Protein AF-A0A3D4V109-F1 (afdb_monomer)

Foldseek 3Di:
DEEEDQDCPCVPVVVVVCVVVVHDYWYWHWFFEAQADLQFDTAIKIKTFQDPLSVVLVNVQQVCQCVDPNSHGHNPPQDQPSCVRIEIERELPRGQLNCCVPVVNRGDDDCPSGRYEYEQEPPVDPCSVVSVVSCVVVVTHYDYDDDDDDDDPVCVVVVVVVVVD

Radius of gyration: 16.38 Å; Cα contacts (8 Å, |Δi|>4): 252; chains: 1; bounding box: 43×30×44 Å

Secondary structure (DSSP, 8-state):
-EEEESSSSSHHHHHHHHHHTT---EEEEEEEEESS-TTSPPEEEEEEESSHHHHHHHHHHHHHHHHSGGG-EEGGGSPTTTTTTEEEEE-SSSSHHHHHHHTTT------TTS-EEEEE-----TTHHHHHHHHHHHT--EEE------SSGGGHHHHHHHHH-

Structure (mmCIF, N/CA/C/O backbone):
data_AF-A0A3D4V109-F1
#
_entry.id   AF-A0A3D4V109-F1
#
loop_
_atom_site.group_PDB
_atom_site.id
_atom_site.type_symbol
_atom_site.label_atom_id
_atom_site.label_alt_id
_atom_site.label_comp_id
_atom_site.label_asym_id
_atom_site.label_entity_id
_atom_site.label_seq_id
_atom_site.pdbx_PDB_ins_code
_atom_site.Cartn_x
_atom_site.Cartn_y
_atom_site.Cartn_z
_atom_site.occupancy
_atom_site.B_iso_or_equiv
_atom_site.auth_seq_id
_atom_site.auth_comp_id
_atom_site.auth_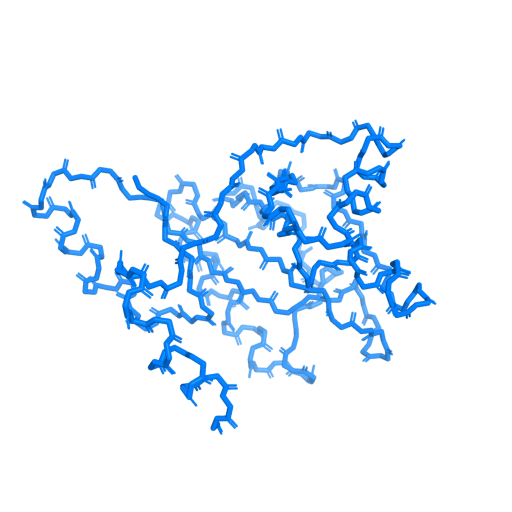asym_id
_atom_site.auth_atom_id
_atom_site.pdbx_PDB_model_num
ATOM 1 N N . MET A 1 1 ? 3.150 -9.818 -12.126 1.00 86.75 1 MET A N 1
ATOM 2 C CA . MET A 1 1 ? 3.990 -8.694 -11.654 1.00 86.75 1 MET A CA 1
ATOM 3 C C . MET A 1 1 ? 3.128 -7.764 -10.815 1.00 86.75 1 MET A C 1
ATOM 5 O O . MET A 1 1 ? 1.971 -7.592 -11.173 1.00 86.75 1 MET A O 1
ATOM 9 N N . ILE A 1 2 ? 3.650 -7.206 -9.718 1.00 92.44 2 ILE A N 1
ATOM 10 C CA . ILE A 1 2 ? 2.925 -6.231 -8.887 1.00 92.44 2 ILE A CA 1
ATOM 11 C C . ILE A 1 2 ? 3.523 -4.851 -9.151 1.00 92.44 2 ILE A C 1
ATOM 13 O O . ILE A 1 2 ? 4.741 -4.698 -9.074 1.00 92.44 2 ILE A O 1
ATOM 17 N N . LEU A 1 3 ? 2.679 -3.875 -9.466 1.00 94.00 3 LEU A N 1
ATOM 18 C CA . LEU A 1 3 ? 3.059 -2.474 -9.579 1.00 94.00 3 LEU A CA 1
ATOM 19 C C . LEU A 1 3 ? 2.244 -1.662 -8.580 1.00 94.00 3 LEU A C 1
ATOM 21 O O . LEU A 1 3 ? 1.025 -1.800 -8.539 1.00 94.00 3 LEU A O 1
ATOM 25 N N . VAL A 1 4 ? 2.914 -0.815 -7.806 1.00 95.19 4 VAL A N 1
ATOM 26 C CA . VAL A 1 4 ? 2.268 0.099 -6.863 1.00 95.19 4 VAL A CA 1
ATOM 27 C C . VAL A 1 4 ? 2.660 1.524 -7.222 1.00 95.19 4 VAL A C 1
ATOM 29 O O . VAL A 1 4 ? 3.849 1.821 -7.316 1.00 95.19 4 VAL A O 1
ATOM 32 N N . GLU A 1 5 ? 1.672 2.392 -7.408 1.00 93.56 5 GLU A N 1
ATOM 33 C CA . GLU A 1 5 ? 1.870 3.820 -7.667 1.00 93.56 5 GLU A CA 1
ATOM 34 C C . GLU A 1 5 ? 1.179 4.668 -6.590 1.00 93.56 5 GLU A C 1
ATOM 36 O O . GLU A 1 5 ? 0.231 4.230 -5.941 1.00 93.56 5 GLU A O 1
ATOM 41 N N . ASP A 1 6 ? 1.639 5.907 -6.40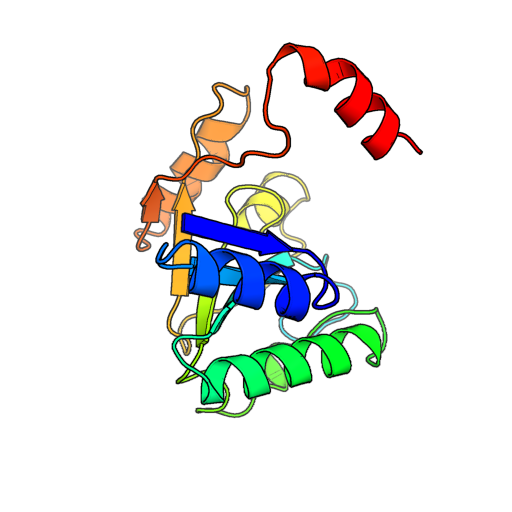9 1.00 91.38 6 ASP A N 1
ATOM 42 C CA . ASP A 1 6 ? 0.978 6.903 -5.546 1.00 91.38 6 ASP A CA 1
ATOM 43 C C . ASP A 1 6 ? -0.176 7.628 -6.260 1.00 91.38 6 ASP A C 1
ATOM 45 O O . ASP A 1 6 ? -0.850 8.478 -5.686 1.00 91.38 6 ASP A O 1
ATOM 49 N N . ASN A 1 7 ? -0.393 7.330 -7.541 1.00 88.56 7 ASN A N 1
ATOM 50 C CA . ASN A 1 7 ? -1.431 7.937 -8.361 1.00 88.56 7 ASN A CA 1
ATOM 51 C C . ASN A 1 7 ? -1.970 6.949 -9.395 1.00 88.56 7 ASN A C 1
ATOM 53 O O . ASN A 1 7 ? -1.407 5.881 -9.592 1.00 88.56 7 ASN A O 1
ATOM 57 N N . PHE A 1 8 ? -3.061 7.328 -10.061 1.00 85.06 8 PHE A N 1
ATOM 58 C CA . PHE A 1 8 ? -3.714 6.517 -11.094 1.00 85.06 8 PHE A CA 1
ATOM 59 C C . PHE A 1 8 ? -3.293 6.850 -12.533 1.00 85.06 8 PHE A C 1
ATOM 61 O O . PHE A 1 8 ? -3.826 6.259 -13.476 1.00 85.06 8 PHE A O 1
ATOM 68 N N . TYR A 1 9 ? -2.392 7.813 -12.746 1.00 86.94 9 TYR A N 1
ATOM 69 C CA . TYR A 1 9 ? -2.127 8.356 -14.083 1.00 86.94 9 TYR A CA 1
ATOM 70 C C . TYR A 1 9 ? -1.455 7.333 -15.007 1.00 86.94 9 TYR A C 1
ATOM 72 O O . TYR A 1 9 ? -1.783 7.265 -16.195 1.00 86.94 9 TYR A O 1
ATOM 80 N N . GLY A 1 10 ? -0.565 6.501 -14.457 1.00 86.88 10 GLY A N 1
ATOM 81 C CA . GLY A 1 10 ? 0.147 5.459 -15.196 1.00 86.88 10 GLY A CA 1
ATOM 82 C C . GLY A 1 10 ? -0.736 4.282 -15.616 1.00 86.88 10 GLY A C 1
ATOM 83 O O . GLY A 1 10 ? -0.454 3.633 -16.628 1.00 86.88 10 GLY A O 1
ATOM 84 N N . PHE A 1 11 ? -1.849 4.044 -14.909 1.00 91.19 11 PHE A N 1
ATOM 85 C CA . PHE A 1 11 ? -2.644 2.820 -15.029 1.00 91.19 11 PHE A CA 1
ATOM 86 C C . PHE A 1 11 ? -2.997 2.455 -16.475 1.00 91.19 11 PHE A C 1
ATOM 88 O O . PHE A 1 11 ? -2.814 1.312 -16.881 1.00 91.19 11 PHE A O 1
ATOM 95 N N . ARG A 1 12 ? -3.474 3.411 -17.286 1.00 90.56 12 ARG A N 1
ATOM 96 C CA . ARG A 1 12 ? -3.939 3.117 -18.654 1.00 90.56 12 ARG A CA 1
ATOM 97 C C . ARG A 1 12 ? -2.816 2.602 -19.555 1.00 90.56 12 ARG A C 1
ATOM 99 O O . ARG A 1 12 ? -3.003 1.603 -20.244 1.00 90.56 12 ARG A O 1
ATOM 106 N N . ILE A 1 13 ? -1.684 3.305 -19.571 1.00 92.94 13 ILE A N 1
ATOM 107 C CA . ILE A 1 13 ? -0.549 2.991 -20.451 1.00 92.94 13 ILE A CA 1
ATOM 108 C C . ILE A 1 13 ? 0.078 1.669 -20.015 1.00 92.94 13 ILE A C 1
ATOM 110 O O . ILE A 1 13 ? 0.352 0.801 -20.841 1.00 92.94 13 ILE A O 1
ATOM 114 N N . ILE A 1 14 ? 0.243 1.496 -18.706 1.00 92.00 14 ILE A N 1
ATOM 115 C CA . ILE A 1 14 ? 0.847 0.301 -18.131 1.00 92.00 14 ILE A CA 1
ATOM 116 C C . ILE A 1 14 ? -0.060 -0.905 -18.371 1.00 92.00 14 ILE A C 1
ATOM 118 O O . ILE A 1 14 ? 0.401 -1.916 -18.888 1.00 92.00 14 ILE A O 1
ATOM 122 N N . ASN A 1 15 ? -1.362 -0.793 -18.103 1.00 91.44 15 ASN A N 1
ATOM 123 C CA . ASN A 1 15 ? -2.300 -1.883 -18.348 1.00 91.44 15 ASN A CA 1
ATOM 124 C C . ASN A 1 15 ? -2.282 -2.334 -19.819 1.00 91.44 15 ASN A C 1
ATOM 126 O O . ASN A 1 15 ? -2.238 -3.528 -20.089 1.00 91.44 15 ASN A O 1
ATOM 130 N N . GLN A 1 16 ? -2.239 -1.399 -20.776 1.00 93.19 16 GLN A N 1
ATOM 131 C CA . GLN A 1 16 ? -2.102 -1.739 -22.198 1.00 93.19 16 GLN A CA 1
ATOM 132 C C . GLN A 1 16 ? -0.786 -2.464 -22.504 1.00 93.19 16 GLN A C 1
ATOM 134 O O . GLN A 1 16 ? -0.797 -3.476 -23.201 1.00 93.19 16 GLN A O 1
ATOM 139 N N . ALA A 1 17 ? 0.336 -1.989 -21.959 1.00 94.25 17 ALA A N 1
ATOM 140 C CA . ALA A 1 17 ? 1.638 -2.620 -22.158 1.00 94.25 17 ALA A CA 1
ATOM 141 C C . ALA A 1 17 ? 1.682 -4.056 -21.604 1.00 94.25 17 ALA A C 1
ATOM 143 O O . ALA A 1 17 ? 2.189 -4.953 -22.273 1.00 94.25 17 ALA A O 1
ATOM 144 N N . PHE A 1 18 ? 1.114 -4.289 -20.417 1.00 93.25 18 PHE A N 1
ATOM 145 C CA . PHE A 1 18 ? 1.064 -5.616 -19.795 1.00 93.25 18 PHE A CA 1
ATOM 146 C C . PHE A 1 18 ? 0.129 -6.577 -20.526 1.00 93.25 18 PHE A C 1
ATOM 148 O O . PHE A 1 18 ? 0.477 -7.745 -20.691 1.00 93.25 18 PHE A O 1
ATOM 155 N N . LEU A 1 19 ? -1.008 -6.082 -21.026 1.00 92.69 19 LEU A N 1
ATOM 156 C CA . LEU A 1 19 ? -1.907 -6.862 -21.877 1.00 92.69 19 LEU A CA 1
ATOM 157 C C . LEU A 1 19 ? -1.226 -7.269 -23.189 1.00 92.69 19 LEU A C 1
ATOM 159 O O . LEU A 1 19 ? -1.296 -8.434 -23.562 1.00 92.69 19 LEU A O 1
ATOM 163 N N . HIS A 1 20 ? -0.531 -6.345 -23.862 1.00 95.62 20 HIS A N 1
ATOM 164 C CA . HIS A 1 20 ? 0.206 -6.649 -25.095 1.00 95.62 20 HIS A CA 1
ATOM 165 C C . HIS A 1 20 ? 1.377 -7.611 -24.872 1.00 95.62 20 HIS A C 1
ATOM 167 O O . HIS A 1 20 ? 1.698 -8.395 -25.758 1.00 95.62 20 HIS A O 1
ATOM 173 N N . ALA A 1 21 ? 2.026 -7.540 -23.710 1.00 94.69 21 ALA A N 1
ATOM 174 C CA . ALA A 1 21 ? 3.112 -8.441 -23.344 1.00 94.69 21 ALA A CA 1
ATOM 175 C C . ALA A 1 21 ? 2.624 -9.805 -22.822 1.00 94.69 21 ALA A C 1
ATOM 177 O O . ALA A 1 21 ? 3.457 -10.657 -22.530 1.00 94.69 21 ALA A O 1
ATOM 178 N N . GLU A 1 22 ? 1.309 -9.998 -22.662 1.00 94.12 22 GLU A N 1
ATOM 179 C CA . GLU A 1 22 ? 0.696 -11.194 -22.066 1.00 94.12 22 GLU A CA 1
ATOM 180 C C . GLU A 1 22 ? 1.230 -11.511 -20.654 1.00 94.12 22 GLU A C 1
ATOM 182 O O . GLU A 1 22 ? 1.283 -12.662 -20.216 1.00 94.12 22 GLU A O 1
ATOM 187 N N . ILE A 1 23 ? 1.618 -10.474 -19.902 1.00 92.88 23 ILE A N 1
ATOM 188 C CA . ILE A 1 23 ? 2.125 -10.608 -18.534 1.00 92.88 23 ILE A CA 1
ATOM 189 C C . ILE A 1 23 ? 1.007 -10.234 -17.554 1.00 92.88 23 ILE A C 1
ATOM 191 O O . ILE A 1 23 ? 0.503 -9.109 -17.602 1.00 92.88 23 ILE A O 1
ATOM 195 N N . PRO A 1 24 ? 0.643 -11.108 -16.597 1.00 89.00 24 PRO A N 1
ATOM 196 C CA . PRO A 1 24 ? -0.356 -10.766 -15.594 1.00 89.00 24 PRO A CA 1
ATOM 197 C C . PRO A 1 24 ? 0.151 -9.635 -14.691 1.00 89.00 24 PRO A C 1
ATOM 199 O O . PRO A 1 24 ? 1.235 -9.721 -14.095 1.00 89.00 24 PRO A O 1
ATOM 202 N N . MET A 1 25 ? -0.656 -8.584 -14.561 1.00 90.19 25 MET A N 1
ATOM 203 C CA . MET A 1 25 ? -0.375 -7.410 -13.739 1.00 90.19 25 MET A CA 1
ATOM 204 C C . MET A 1 25 ? -1.361 -7.316 -12.576 1.00 90.19 25 MET A C 1
ATOM 206 O O . MET A 1 25 ? -2.571 -7.359 -12.773 1.00 90.19 25 MET A O 1
ATOM 210 N N . VAL A 1 26 ? -0.830 -7.113 -11.373 1.00 92.75 26 VAL A N 1
ATOM 211 C CA . VAL A 1 26 ? -1.580 -6.630 -10.214 1.00 92.75 26 VAL A CA 1
ATOM 212 C C . VAL A 1 26 ? -1.174 -5.179 -10.003 1.00 92.75 26 VAL A C 1
ATOM 214 O O . VAL A 1 26 ? -0.000 -4.893 -9.774 1.00 92.75 26 VAL A O 1
ATOM 217 N N . TYR A 1 27 ? -2.131 -4.268 -10.120 1.00 94.69 27 TYR A N 1
ATOM 218 C CA . TYR A 1 27 ? -1.912 -2.841 -9.905 1.00 94.69 27 TYR A CA 1
ATOM 219 C C . TYR A 1 27 ? -2.376 -2.460 -8.504 1.00 94.69 27 TYR A C 1
ATOM 221 O O . TYR A 1 27 ? -3.420 -2.928 -8.073 1.00 94.69 27 TYR A O 1
ATOM 229 N N . GLY A 1 28 ? -1.634 -1.629 -7.791 1.00 96.19 28 GLY A N 1
ATOM 230 C CA . GLY A 1 28 ? -2.012 -1.116 -6.482 1.00 96.19 28 GLY A CA 1
ATOM 231 C C . GLY A 1 28 ? -1.849 0.390 -6.438 1.00 96.19 28 GLY A C 1
ATOM 232 O O . GLY A 1 28 ? -0.930 0.933 -7.049 1.00 96.19 28 GLY A O 1
ATOM 233 N N . VAL A 1 29 ? -2.720 1.061 -5.691 1.00 96.69 29 VAL A N 1
ATOM 234 C CA . VAL A 1 29 ? -2.582 2.500 -5.444 1.00 96.69 29 VAL A CA 1
ATOM 235 C C . VAL A 1 29 ? -2.361 2.744 -3.971 1.00 96.69 29 VAL A C 1
ATOM 237 O O . VAL A 1 29 ? -3.136 2.280 -3.135 1.00 96.69 29 VAL A O 1
ATOM 240 N N . ARG A 1 30 ? -1.272 3.440 -3.655 1.00 96.81 30 ARG A N 1
ATOM 241 C CA . ARG A 1 30 ? -0.887 3.777 -2.292 1.00 96.81 30 ARG A CA 1
ATOM 242 C C . ARG A 1 30 ? -1.494 5.121 -1.909 1.00 96.81 30 ARG A C 1
ATOM 244 O O . ARG A 1 30 ? -1.202 6.132 -2.537 1.00 96.81 30 ARG A O 1
ATOM 251 N N . LEU A 1 31 ? -2.312 5.134 -0.860 1.00 96.56 31 LEU A N 1
ATOM 252 C CA . LEU A 1 31 ? -2.996 6.331 -0.368 1.00 96.56 31 LEU A CA 1
ATOM 253 C C . LEU A 1 31 ? -2.652 6.585 1.109 1.00 96.56 31 LEU A C 1
ATOM 255 O O . LEU A 1 31 ? -2.414 5.629 1.854 1.00 96.56 31 LEU A O 1
ATOM 259 N N . PRO A 1 32 ? -2.597 7.854 1.551 1.00 95.88 32 PRO A N 1
ATOM 260 C CA . PRO A 1 32 ? -2.639 8.202 2.970 1.00 95.88 32 PRO A CA 1
ATOM 261 C C . PRO A 1 32 ? -4.032 7.940 3.561 1.00 95.88 32 PRO A C 1
ATOM 263 O O . PRO A 1 32 ? -5.047 8.294 2.966 1.00 95.88 32 PRO A O 1
ATOM 266 N N . VAL A 1 33 ? -4.072 7.333 4.743 1.00 95.38 33 VAL A N 1
ATOM 267 C CA . VAL A 1 33 ? -5.294 6.891 5.419 1.00 95.38 33 VAL A CA 1
ATOM 268 C C . VAL A 1 33 ? -5.210 7.212 6.907 1.00 95.38 33 VAL A C 1
ATOM 270 O O . VAL A 1 33 ? -4.165 7.015 7.532 1.00 95.38 33 VAL A O 1
ATOM 273 N N . VAL A 1 34 ? -6.322 7.672 7.468 1.00 94.69 34 VAL A N 1
ATOM 274 C CA . VAL A 1 34 ? -6.560 7.815 8.911 1.00 94.69 34 VAL A CA 1
ATOM 275 C C . VAL A 1 34 ? -7.836 7.062 9.279 1.00 94.69 34 VAL A C 1
ATOM 277 O O . VAL A 1 34 ? -8.689 6.834 8.415 1.00 94.69 34 VAL A O 1
ATOM 280 N N . GLN A 1 35 ? -8.003 6.679 10.547 1.00 92.88 35 GLN A N 1
ATOM 281 C CA . GLN A 1 35 ? -9.261 6.064 10.969 1.00 92.88 35 GLN A CA 1
ATOM 282 C C . GLN A 1 35 ? -10.415 7.064 10.872 1.00 92.88 35 GLN A C 1
ATOM 284 O O . GLN A 1 35 ? -11.416 6.773 10.223 1.00 92.88 35 GLN A O 1
ATOM 289 N N . SER A 1 36 ? -10.264 8.236 11.492 1.00 87.94 36 SER A N 1
ATOM 290 C CA . SER A 1 36 ? -11.278 9.303 11.498 1.00 87.94 36 SER A CA 1
ATOM 291 C C . SER A 1 36 ? -10.700 10.688 11.807 1.00 87.94 36 SER A C 1
ATOM 293 O O . SER A 1 36 ? -11.169 11.679 11.252 1.00 87.94 36 SER A O 1
ATOM 295 N N . ASN A 1 37 ? -9.680 10.773 12.665 1.00 86.38 37 ASN A N 1
ATOM 296 C CA . ASN A 1 37 ? -9.136 12.033 13.158 1.00 86.38 37 ASN A CA 1
ATOM 297 C C . ASN A 1 37 ? -7.963 12.547 12.302 1.00 86.38 37 ASN A C 1
ATOM 299 O O . ASN A 1 37 ? -6.940 11.883 12.167 1.00 86.38 37 ASN A O 1
ATOM 303 N N . LEU A 1 38 ? -8.078 13.777 11.792 1.00 84.56 38 LEU A N 1
ATOM 304 C CA . LEU A 1 38 ? -7.030 14.441 11.006 1.00 84.56 38 LEU A CA 1
ATOM 305 C C . LEU A 1 38 ? -5.798 14.862 11.819 1.00 84.56 38 LEU A C 1
ATOM 307 O O . LEU A 1 38 ? -4.765 15.172 11.231 1.00 84.56 38 LEU A O 1
ATOM 311 N N . SER A 1 39 ? -5.878 14.890 13.154 1.00 85.31 39 SER A N 1
ATOM 312 C CA . SER A 1 39 ? -4.703 15.163 13.989 1.00 85.31 39 SER A CA 1
ATOM 313 C C . SER A 1 39 ? -3.749 13.971 14.078 1.00 85.31 39 SER A C 1
ATOM 315 O O . SER A 1 39 ? -2.624 14.123 14.555 1.00 85.31 39 SER A O 1
ATOM 317 N N . GLU A 1 40 ? -4.203 12.779 13.690 1.00 86.69 40 GLU A N 1
ATOM 318 C CA . GLU A 1 40 ? -3.360 11.592 13.620 1.00 86.69 40 GLU A CA 1
ATOM 319 C C . GLU A 1 40 ? -2.419 11.667 12.423 1.00 86.69 40 GLU A C 1
ATOM 321 O O . GLU A 1 40 ? -2.710 12.271 11.391 1.00 86.69 40 GLU A O 1
ATOM 326 N N . LYS A 1 41 ? -1.267 11.010 12.544 1.00 89.31 41 LYS A N 1
ATOM 327 C CA . LYS A 1 41 ? -0.345 10.889 11.423 1.00 89.31 41 LYS A CA 1
ATOM 328 C C . LYS A 1 41 ? -0.957 9.926 10.395 1.00 89.31 41 LYS A C 1
ATOM 330 O O . LYS A 1 41 ? -1.225 8.780 10.750 1.00 89.31 41 LYS A O 1
ATOM 335 N N . PRO A 1 42 ? -1.129 10.311 9.119 1.00 93.06 42 PRO A N 1
ATOM 336 C CA . PRO A 1 42 ? -1.671 9.389 8.131 1.00 93.06 42 PRO A CA 1
ATOM 337 C C . PRO A 1 42 ? -0.757 8.179 7.922 1.00 93.06 42 PRO A C 1
ATOM 339 O O . PRO A 1 42 ? 0.453 8.308 7.714 1.00 93.06 42 PRO A O 1
ATOM 342 N N . SER A 1 43 ? -1.352 6.993 7.942 1.00 94.94 43 SER A N 1
ATOM 343 C CA . SER A 1 43 ? -0.712 5.745 7.537 1.00 94.94 43 SER A CA 1
ATOM 344 C C . SER A 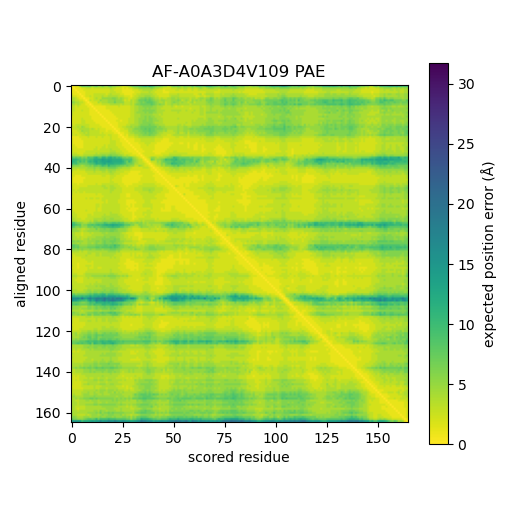1 43 ? -0.803 5.584 6.029 1.00 94.94 43 SER A C 1
ATOM 346 O O . SER A 1 43 ? -1.833 5.883 5.432 1.00 94.94 43 SER A O 1
ATOM 348 N N . LYS A 1 44 ? 0.226 5.039 5.386 1.00 95.75 44 LYS A N 1
ATOM 349 C CA . LYS A 1 44 ? 0.098 4.589 3.998 1.00 95.75 44 LYS A CA 1
ATOM 350 C C . LYS A 1 44 ? -0.538 3.203 3.958 1.00 95.75 44 LYS A C 1
ATOM 352 O O . LYS A 1 44 ? -0.090 2.304 4.661 1.00 95.75 44 LYS A O 1
ATOM 357 N N . LEU A 1 45 ? -1.555 3.032 3.116 1.00 97.56 45 LEU A N 1
ATOM 358 C CA . LEU A 1 45 ? -2.125 1.734 2.739 1.00 97.56 45 LEU A CA 1
ATOM 359 C C . LEU A 1 45 ? -2.106 1.593 1.220 1.00 97.56 45 LEU A C 1
ATOM 361 O O . LEU A 1 45 ? -2.173 2.592 0.503 1.00 97.56 45 LEU A O 1
ATOM 365 N N . ILE A 1 46 ? -2.025 0.359 0.728 1.00 97.81 46 ILE A N 1
ATOM 366 C CA . ILE A 1 46 ? -2.060 0.049 -0.701 1.00 97.81 46 ILE A CA 1
ATOM 367 C C . ILE A 1 46 ? -3.369 -0.664 -1.021 1.00 97.81 46 ILE A C 1
ATOM 369 O O . ILE A 1 46 ? -3.690 -1.683 -0.418 1.00 97.81 46 ILE A O 1
ATOM 373 N N . PHE A 1 47 ? -4.108 -0.154 -1.997 1.00 97.62 47 PHE A N 1
ATOM 374 C CA . PHE A 1 47 ? -5.393 -0.700 -2.412 1.00 97.62 47 PHE A CA 1
ATOM 375 C C . PHE A 1 47 ? -5.232 -1.472 -3.722 1.00 97.62 47 PHE A C 1
ATOM 377 O O . PHE A 1 47 ? -4.948 -0.882 -4.767 1.00 97.62 47 PHE A O 1
ATOM 384 N N . PHE A 1 48 ? -5.415 -2.792 -3.661 1.00 96.94 48 PHE A N 1
ATOM 385 C CA . PHE A 1 48 ? -5.311 -3.706 -4.796 1.00 96.94 48 PHE A CA 1
ATOM 386 C C . PHE A 1 48 ? -6.708 -4.111 -5.290 1.00 96.94 48 PHE A C 1
ATOM 388 O O . PHE A 1 48 ? -7.397 -4.877 -4.614 1.00 96.94 48 PHE A O 1
ATOM 395 N N . PRO A 1 49 ? -7.162 -3.637 -6.460 1.00 96.00 49 PRO A N 1
ATOM 396 C CA . PRO A 1 49 ? -8.423 -4.065 -7.036 1.00 96.00 49 PRO A CA 1
ATOM 397 C C . PRO A 1 49 ? -8.337 -5.529 -7.494 1.00 96.00 49 PRO A C 1
ATOM 399 O O . PRO A 1 49 ? -7.438 -5.905 -8.245 1.00 96.00 49 PRO A O 1
ATOM 402 N N . LYS A 1 50 ? -9.304 -6.352 -7.078 1.00 95.25 50 LYS A N 1
ATOM 403 C CA . LYS A 1 50 ? -9.383 -7.783 -7.430 1.00 95.25 50 LYS A CA 1
ATOM 404 C C . LYS A 1 50 ? -9.903 -8.010 -8.852 1.00 95.25 50 LYS A C 1
ATOM 406 O O . LYS A 1 50 ? -9.671 -9.058 -9.446 1.00 95.25 50 LYS A O 1
ATOM 411 N N . ASN A 1 51 ? -10.640 -7.039 -9.389 1.00 93.94 51 ASN A N 1
ATOM 412 C CA . ASN A 1 51 ? -11.253 -7.079 -10.715 1.00 93.94 51 ASN A CA 1
ATOM 413 C C . ASN A 1 51 ? -11.612 -5.665 -11.210 1.00 93.94 51 ASN A C 1
ATOM 415 O O . ASN A 1 51 ? -11.344 -4.661 -10.548 1.00 93.94 51 ASN A O 1
ATOM 419 N N . ASN A 1 52 ? -12.270 -5.586 -12.370 1.00 92.81 52 ASN A N 1
ATOM 420 C CA . ASN A 1 52 ? -12.687 -4.325 -12.990 1.00 92.81 52 ASN A CA 1
ATOM 421 C C . ASN A 1 52 ? -13.620 -3.475 -12.109 1.00 92.81 52 ASN A C 1
ATOM 423 O O . ASN A 1 52 ? -13.551 -2.247 -12.179 1.00 92.81 52 ASN A O 1
ATOM 427 N N . LYS A 1 53 ? -14.467 -4.092 -11.268 1.00 95.81 53 LYS A N 1
ATOM 428 C CA . LYS A 1 53 ? -15.288 -3.345 -10.301 1.00 95.81 53 LYS A CA 1
ATOM 429 C C . LYS A 1 53 ? -14.398 -2.722 -9.231 1.00 95.81 53 LYS A C 1
ATOM 431 O O . LYS A 1 53 ? -14.507 -1.524 -8.981 1.00 95.81 53 LYS A O 1
ATOM 436 N N . GLY A 1 54 ? -13.453 -3.499 -8.699 1.00 95.94 54 GLY A N 1
ATOM 437 C CA . GLY A 1 54 ? -12.424 -3.015 -7.781 1.00 95.94 54 GLY A CA 1
ATOM 438 C C . GLY A 1 54 ? -11.650 -1.821 -8.345 1.00 95.94 54 GLY A C 1
ATOM 439 O O . GLY A 1 54 ? -11.438 -0.846 -7.636 1.00 95.94 54 GLY A O 1
ATOM 440 N N . VAL A 1 55 ? -11.289 -1.823 -9.635 1.00 94.75 55 VAL A N 1
ATOM 441 C CA . VAL A 1 55 ? -10.594 -0.679 -10.266 1.00 94.75 55 VAL A CA 1
ATOM 442 C C . VAL A 1 55 ? -11.441 0.598 -10.196 1.00 94.75 55 VAL A C 1
ATOM 444 O O . VAL A 1 55 ? -10.908 1.684 -9.975 1.00 94.75 55 VAL A O 1
ATOM 447 N N . GLY A 1 56 ? -12.760 0.483 -10.379 1.00 95.06 56 GLY A N 1
ATOM 448 C CA . GLY A 1 56 ? -13.693 1.596 -10.191 1.00 95.06 56 GLY A CA 1
ATOM 449 C C . GLY A 1 56 ? -13.716 2.099 -8.747 1.00 95.06 56 GLY A C 1
ATOM 450 O O . GLY A 1 56 ? -13.611 3.303 -8.525 1.00 95.06 56 GLY A O 1
ATOM 451 N N . VAL A 1 57 ? -13.771 1.180 -7.778 1.00 96.31 57 VAL A N 1
ATOM 452 C CA . VAL A 1 57 ? -13.734 1.505 -6.343 1.00 96.31 57 VAL A CA 1
ATOM 453 C C . VAL A 1 57 ? -12.453 2.252 -5.987 1.00 96.31 57 VAL A C 1
ATOM 455 O O . VAL A 1 57 ? -12.525 3.356 -5.457 1.00 96.31 57 VAL A O 1
ATOM 458 N N . VAL A 1 58 ? -11.280 1.707 -6.320 1.00 96.00 58 VAL A N 1
ATOM 459 C CA . VAL A 1 58 ? -9.997 2.313 -5.932 1.00 96.00 58 VAL A CA 1
ATOM 460 C C . VAL A 1 58 ? -9.800 3.683 -6.593 1.00 96.00 58 VAL A C 1
ATOM 462 O O . VAL A 1 58 ? -9.286 4.600 -5.958 1.00 96.00 58 VAL A O 1
ATOM 465 N N . ARG A 1 59 ? -10.285 3.881 -7.826 1.00 94.75 59 ARG A N 1
ATOM 466 C CA . ARG A 1 59 ? -10.286 5.204 -8.472 1.00 94.75 59 ARG A CA 1
ATOM 467 C C . ARG A 1 59 ? -11.132 6.217 -7.701 1.00 94.75 59 ARG A C 1
ATOM 469 O O . ARG A 1 59 ? -10.691 7.344 -7.503 1.00 94.75 59 ARG A O 1
ATOM 476 N N . ASN A 1 60 ? -12.314 5.810 -7.241 1.00 94.44 60 ASN A N 1
ATOM 477 C CA . ASN A 1 60 ? -13.169 6.663 -6.417 1.00 94.44 60 ASN A CA 1
ATOM 478 C C . ASN A 1 60 ? -12.512 6.977 -5.066 1.00 94.44 60 ASN A C 1
ATOM 480 O O . ASN A 1 60 ? -12.598 8.115 -4.616 1.00 94.44 60 ASN A O 1
ATOM 484 N N . LEU A 1 61 ? -11.820 6.011 -4.445 1.00 94.88 61 LEU A N 1
ATOM 485 C CA . LEU A 1 61 ? -11.049 6.245 -3.217 1.00 94.88 61 LEU A CA 1
ATOM 486 C C . LEU A 1 61 ? -9.927 7.260 -3.439 1.00 94.88 61 LEU A C 1
ATOM 488 O O . LEU A 1 61 ? -9.766 8.156 -2.620 1.00 94.88 61 LEU A O 1
ATOM 492 N N . TYR A 1 62 ? -9.189 7.153 -4.549 1.00 95.19 62 TYR A N 1
ATOM 493 C CA . TYR A 1 62 ? -8.157 8.125 -4.918 1.00 95.19 62 TYR A CA 1
ATOM 494 C C . TYR A 1 62 ? -8.752 9.527 -5.055 1.00 95.19 62 TYR A C 1
ATOM 496 O O . TYR A 1 62 ? -8.260 10.463 -4.433 1.00 95.19 62 TYR A O 1
ATOM 504 N N . THR A 1 63 ? -9.845 9.675 -5.811 1.00 93.56 63 THR A N 1
ATOM 505 C CA . THR A 1 63 ? -10.518 10.972 -5.937 1.00 93.56 63 THR A CA 1
ATOM 506 C C . THR A 1 63 ? -10.978 11.486 -4.577 1.00 93.56 63 THR A C 1
ATOM 508 O O . THR A 1 63 ? -10.639 12.612 -4.241 1.00 93.56 63 THR A O 1
ATOM 511 N N . LYS A 1 64 ? -11.661 10.663 -3.766 1.00 93.31 64 LYS A N 1
ATOM 512 C CA . LYS A 1 64 ? -12.121 11.042 -2.420 1.00 93.31 64 LYS A CA 1
ATOM 513 C C . LYS A 1 64 ? -10.952 11.543 -1.568 1.00 93.31 64 LYS A C 1
ATOM 515 O O . LYS A 1 64 ? -11.003 12.678 -1.116 1.00 93.31 64 LYS A O 1
ATOM 520 N N . CYS A 1 65 ? -9.877 10.760 -1.465 1.00 93.81 65 CYS A N 1
ATOM 521 C CA . CYS A 1 65 ? -8.662 11.081 -0.710 1.00 93.81 65 CYS A CA 1
ATOM 522 C C . CYS A 1 65 ? -8.107 12.475 -1.036 1.00 93.81 65 CYS A C 1
ATOM 524 O O . CYS A 1 65 ? -7.864 13.258 -0.129 1.00 93.81 65 CYS A O 1
ATOM 526 N N . TYR A 1 66 ? -7.942 12.804 -2.320 1.00 92.62 66 TYR A N 1
ATOM 527 C CA . TYR A 1 66 ? -7.341 14.077 -2.744 1.00 92.62 66 TYR A CA 1
ATOM 528 C C . TYR A 1 66 ? -8.340 15.236 -2.880 1.00 92.62 66 TYR A C 1
ATOM 530 O O . TYR A 1 66 ? -7.942 16.359 -3.176 1.00 92.62 66 TYR A O 1
ATOM 538 N N . THR A 1 67 ? -9.634 14.981 -2.676 1.00 90.81 67 THR A N 1
ATOM 539 C CA . THR A 1 67 ? -10.666 16.030 -2.568 1.00 90.81 67 THR A CA 1
ATOM 540 C C . THR A 1 67 ? -11.093 16.308 -1.126 1.00 90.81 67 THR A C 1
ATOM 542 O O . THR A 1 67 ? -11.752 17.315 -0.876 1.00 90.81 67 THR A O 1
ATOM 545 N N . SER A 1 68 ? -10.738 15.424 -0.192 1.00 86.62 68 SER A N 1
ATOM 546 C CA . SER A 1 68 ? -11.010 15.555 1.238 1.00 86.62 68 SER A CA 1
ATOM 547 C C . SER A 1 68 ? -10.028 16.506 1.925 1.00 86.62 68 SER A C 1
ATOM 549 O O . SER A 1 68 ? -8.894 16.701 1.483 1.00 86.62 68 SER A O 1
ATOM 551 N N . GLU A 1 69 ? -10.462 17.081 3.047 1.00 84.00 69 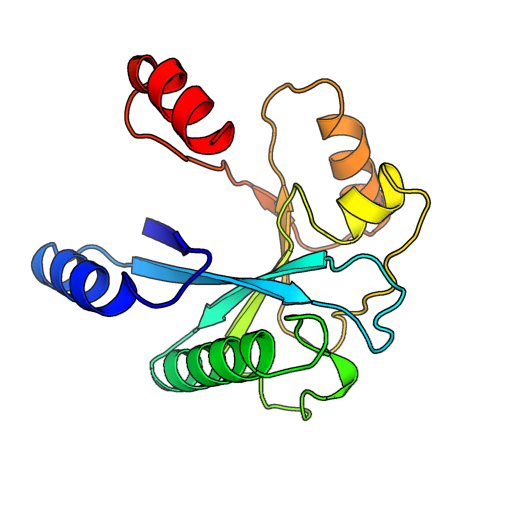GLU A N 1
ATOM 552 C CA . GLU A 1 69 ? -9.594 17.865 3.925 1.00 84.00 69 GLU A CA 1
ATOM 553 C C . GLU A 1 69 ? -8.435 16.996 4.445 1.00 84.00 69 GLU A C 1
ATOM 555 O O . GLU A 1 69 ? -8.632 15.842 4.815 1.00 84.00 69 GLU A O 1
ATOM 560 N N . GLY A 1 70 ? -7.210 17.531 4.433 1.00 83.56 70 GLY A N 1
ATOM 561 C CA . GLY A 1 70 ? -6.010 16.796 4.857 1.00 83.56 70 GLY A CA 1
ATOM 562 C C . GLY A 1 70 ? -5.433 15.823 3.821 1.00 83.56 70 GLY A C 1
ATOM 563 O O . GLY A 1 70 ? -4.461 15.136 4.131 1.00 83.56 70 GLY A O 1
ATOM 564 N N . GLU A 1 71 ? -5.997 15.778 2.605 1.00 91.62 71 GLU A N 1
ATOM 565 C CA . GLU A 1 71 ? -5.546 14.922 1.495 1.00 91.62 71 GLU A CA 1
ATOM 566 C C . GLU A 1 71 ? -5.404 13.443 1.889 1.00 91.62 71 GLU A C 1
ATOM 568 O O . GLU A 1 71 ? -4.510 12.736 1.415 1.00 91.62 71 GLU A O 1
ATOM 573 N N . CYS A 1 72 ? -6.272 12.968 2.786 1.00 92.62 72 CYS A N 1
ATOM 574 C CA . CYS A 1 72 ? -6.257 11.610 3.306 1.00 92.62 72 CYS A CA 1
ATOM 575 C C . CYS A 1 72 ? -7.634 10.949 3.233 1.00 92.62 72 CYS A C 1
ATOM 577 O O . CYS A 1 72 ? -8.687 11.585 3.172 1.00 92.62 72 CYS A O 1
ATOM 579 N N . LEU A 1 73 ? -7.617 9.621 3.197 1.00 94.06 73 LEU A N 1
ATOM 580 C CA . LEU A 1 73 ? -8.822 8.812 3.209 1.00 94.06 73 LEU A CA 1
ATOM 581 C C . LEU A 1 73 ? -9.225 8.514 4.655 1.00 94.06 73 LEU A C 1
ATOM 583 O O . LEU A 1 73 ? -8.432 7.970 5.422 1.00 94.06 73 LEU A O 1
ATOM 587 N N . HIS A 1 74 ? -10.473 8.817 4.999 1.00 93.12 74 HIS A N 1
ATOM 588 C CA . HIS A 1 74 ? -11.068 8.447 6.280 1.00 93.12 74 HIS A CA 1
ATOM 589 C C . HIS A 1 74 ? -11.671 7.053 6.168 1.00 93.12 74 HIS A C 1
ATOM 591 O O . HIS A 1 74 ? -12.630 6.840 5.420 1.00 93.12 74 HIS A O 1
ATOM 597 N N . LEU A 1 75 ? -11.096 6.099 6.894 1.00 92.31 75 LEU A N 1
ATOM 598 C CA . LEU A 1 75 ? -11.541 4.711 6.859 1.00 92.31 75 LEU A CA 1
ATOM 599 C C . LEU A 1 75 ? -12.935 4.541 7.485 1.00 92.31 75 LEU A C 1
ATOM 601 O O . LEU A 1 75 ? -13.707 3.713 7.014 1.00 92.31 75 LEU A O 1
ATOM 605 N N . SER A 1 76 ? -13.290 5.372 8.474 1.00 90.50 76 SER A N 1
ATOM 606 C CA . SER A 1 76 ? -14.629 5.423 9.081 1.00 90.50 76 SER A CA 1
ATOM 607 C C . SER A 1 76 ? -15.749 5.761 8.097 1.00 90.50 76 SER A C 1
ATOM 609 O O . SER A 1 76 ? -16.899 5.399 8.329 1.00 90.50 76 SER A O 1
ATOM 611 N N . ASP A 1 77 ? -15.419 6.455 7.008 1.00 90.38 77 ASP A N 1
ATOM 612 C CA . ASP A 1 77 ? -16.387 6.936 6.019 1.00 90.38 77 ASP A CA 1
ATOM 613 C C . ASP A 1 77 ? -16.576 5.946 4.864 1.00 90.38 77 ASP A C 1
ATOM 615 O O . ASP A 1 77 ? -17.177 6.288 3.838 1.00 90.38 77 ASP A O 1
ATOM 619 N N . ILE A 1 78 ? -15.964 4.768 4.964 1.00 90.75 78 ILE A N 1
ATOM 620 C CA . ILE A 1 78 ? -16.092 3.696 3.988 1.00 90.75 78 ILE A CA 1
ATOM 621 C C . ILE A 1 78 ? -17.237 2.802 4.430 1.00 90.75 78 ILE A C 1
ATOM 623 O O . ILE A 1 78 ? -17.228 2.230 5.518 1.00 90.75 78 ILE A O 1
ATOM 627 N N . GLU A 1 79 ? -18.236 2.682 3.565 1.00 88.94 79 GLU A N 1
ATOM 628 C CA . GLU A 1 79 ? -19.397 1.858 3.853 1.00 88.94 79 GLU A CA 1
ATOM 629 C C . GLU A 1 79 ? -19.017 0.375 3.866 1.00 88.94 79 GLU A C 1
ATOM 631 O O . GLU A 1 79 ? -18.165 -0.097 3.102 1.00 88.94 79 GLU A O 1
ATOM 636 N N . LYS A 1 80 ? -19.698 -0.394 4.716 1.00 86.50 80 LYS A N 1
ATOM 637 C CA . LYS A 1 80 ? -19.520 -1.843 4.765 1.00 86.50 80 LYS A CA 1
ATOM 638 C C . LYS A 1 80 ? -19.814 -2.454 3.392 1.00 86.50 80 LYS A C 1
ATOM 640 O O . LYS A 1 80 ? -20.860 -2.199 2.803 1.00 86.50 80 LYS A O 1
ATOM 645 N N . GLY A 1 81 ? -18.895 -3.275 2.893 1.00 88.38 81 GLY A N 1
ATOM 646 C CA . GLY A 1 81 ? -18.993 -3.896 1.569 1.00 88.38 81 GLY A CA 1
ATOM 647 C C . GLY A 1 81 ? -18.410 -3.061 0.423 1.00 88.38 81 GLY A C 1
ATOM 648 O O . GLY A 1 81 ? -18.168 -3.582 -0.665 1.00 88.38 81 GLY A O 1
ATOM 649 N N . GLN A 1 82 ? -18.099 -1.778 0.644 1.00 92.12 82 GLN A N 1
ATOM 650 C CA . GLN A 1 82 ? -17.526 -0.917 -0.397 1.00 92.12 82 GLN A CA 1
ATOM 651 C C . GLN A 1 82 ? -16.145 -1.407 -0.869 1.00 92.12 82 GLN A C 1
ATOM 653 O O . GLN A 1 82 ? -15.768 -1.164 -2.017 1.00 92.12 82 GLN A O 1
ATOM 658 N N . LEU A 1 83 ? -15.400 -2.110 -0.008 1.00 95.44 83 LEU A N 1
ATOM 659 C CA . LEU A 1 83 ? -14.067 -2.647 -0.302 1.00 95.44 83 LEU A CA 1
ATOM 660 C C . LEU A 1 83 ? -14.043 -4.155 -0.587 1.00 95.44 83 LEU A C 1
ATOM 662 O O . LEU A 1 83 ? -12.958 -4.713 -0.685 1.00 95.44 83 LEU A O 1
ATOM 666 N N . ASP A 1 84 ? -15.183 -4.824 -0.785 1.00 95.38 84 ASP A N 1
ATOM 667 C CA . ASP A 1 84 ? -15.211 -6.285 -1.002 1.00 95.38 84 ASP A CA 1
ATOM 668 C C . ASP A 1 84 ? -14.357 -6.719 -2.209 1.00 95.38 84 ASP A C 1
ATOM 670 O O . ASP A 1 84 ? -13.644 -7.730 -2.183 1.00 95.38 84 ASP A O 1
ATOM 674 N N . GLU A 1 85 ? -14.361 -5.889 -3.254 1.00 96.62 85 GLU A N 1
ATOM 675 C CA . GLU A 1 85 ? -13.621 -6.089 -4.504 1.00 96.62 85 GLU A CA 1
ATOM 676 C C . GLU A 1 85 ? -12.177 -5.552 -4.454 1.00 96.62 85 GLU A C 1
ATOM 678 O O . GLU A 1 85 ? -11.499 -5.467 -5.484 1.00 96.62 85 GLU A O 1
ATOM 683 N N . VAL A 1 86 ? -11.696 -5.165 -3.270 1.00 97.31 86 VAL A N 1
ATOM 684 C CA . VAL A 1 86 ? -10.370 -4.584 -3.034 1.00 97.31 86 VAL A CA 1
ATOM 685 C C . VAL A 1 86 ? -9.671 -5.363 -1.918 1.00 97.31 86 VAL A C 1
ATOM 687 O O . VAL A 1 86 ? -10.288 -5.779 -0.946 1.00 97.31 86 VAL A O 1
ATOM 690 N N . SER A 1 87 ? -8.377 -5.620 -2.076 1.00 97.19 87 SER A N 1
ATOM 691 C CA . SER A 1 87 ? -7.522 -6.169 -1.019 1.00 97.19 87 SER A CA 1
ATOM 692 C C . SER A 1 87 ? -6.575 -5.075 -0.536 1.00 97.19 87 SER A C 1
ATOM 694 O O . SER A 1 87 ? -6.014 -4.338 -1.352 1.00 97.19 87 SER A O 1
ATOM 696 N N . ILE A 1 88 ? -6.413 -4.937 0.776 1.00 97.69 88 ILE A N 1
ATOM 697 C CA . ILE A 1 88 ? -5.601 -3.886 1.392 1.00 97.69 88 ILE A CA 1
ATOM 698 C C . ILE A 1 88 ? -4.233 -4.455 1.772 1.00 97.69 88 ILE A C 1
ATOM 700 O O . ILE A 1 88 ? -4.113 -5.335 2.621 1.00 97.69 88 ILE A O 1
ATOM 704 N N . GLY A 1 89 ? -3.176 -3.923 1.170 1.00 97.50 89 GLY A N 1
ATOM 705 C CA . GLY A 1 89 ? -1.807 -4.178 1.596 1.00 97.50 89 GLY A CA 1
ATOM 706 C C . GLY A 1 89 ? -1.348 -3.130 2.600 1.00 97.50 89 GLY A C 1
ATOM 707 O O . GLY A 1 89 ? -1.331 -1.937 2.291 1.00 97.50 89 GLY A O 1
ATOM 708 N N . VAL A 1 90 ? -0.919 -3.571 3.777 1.00 97.56 90 VAL A N 1
ATOM 709 C CA . VAL A 1 90 ? -0.218 -2.723 4.745 1.00 97.56 90 VAL A CA 1
ATOM 710 C C . VAL A 1 90 ? 1.275 -2.753 4.405 1.00 97.56 90 VAL A C 1
ATOM 712 O O . VAL A 1 90 ? 1.895 -3.810 4.551 1.00 97.56 90 VAL A O 1
ATOM 715 N N . PRO A 1 91 ? 1.871 -1.646 3.922 1.00 96.69 91 PRO A N 1
ATOM 716 C CA . PRO A 1 91 ? 3.281 -1.612 3.556 1.00 96.69 91 PRO A CA 1
ATOM 717 C C . PRO A 1 91 ? 4.187 -1.781 4.783 1.00 96.69 91 PRO A C 1
ATOM 719 O O . PRO A 1 91 ? 3.815 -1.452 5.912 1.00 96.69 91 PRO A O 1
ATOM 722 N N . PHE A 1 92 ? 5.401 -2.284 4.560 1.00 95.56 92 PHE A N 1
ATOM 723 C CA . PHE A 1 92 ? 6.355 -2.507 5.646 1.00 95.56 92 PHE A CA 1
ATOM 724 C C . PHE A 1 92 ? 6.838 -1.187 6.268 1.00 95.56 92 PHE A C 1
ATOM 726 O O . PHE A 1 92 ? 6.838 -1.037 7.488 1.00 95.56 92 PHE A O 1
ATOM 733 N N . TYR A 1 93 ? 7.186 -0.209 5.426 1.00 92.94 93 TYR A N 1
ATOM 734 C CA . TYR A 1 93 ? 7.490 1.165 5.837 1.00 92.94 93 TYR A CA 1
ATOM 735 C C . TYR A 1 93 ? 6.274 2.081 5.646 1.00 92.94 93 TYR A C 1
ATOM 737 O O . TYR A 1 93 ? 5.377 1.773 4.863 1.00 92.94 93 TYR A O 1
ATOM 745 N N . ASP A 1 94 ? 6.251 3.209 6.361 1.00 91.44 94 ASP A N 1
ATOM 746 C CA . ASP A 1 94 ? 5.209 4.253 6.313 1.00 91.44 94 ASP A CA 1
ATOM 747 C C . ASP A 1 94 ? 3.772 3.808 6.665 1.00 91.44 94 ASP A C 1
ATOM 749 O O . ASP A 1 94 ? 2.831 4.602 6.575 1.00 91.44 94 ASP A O 1
ATOM 753 N N . SER A 1 95 ? 3.576 2.561 7.097 1.00 94.81 95 SER A N 1
ATOM 754 C CA . SER A 1 95 ? 2.311 2.090 7.668 1.00 94.81 95 SER A CA 1
ATOM 755 C C . SER A 1 95 ? 2.103 2.592 9.095 1.00 94.81 95 SER A C 1
ATOM 757 O O . SER A 1 95 ? 3.030 3.059 9.752 1.00 94.81 95 SER A O 1
ATOM 759 N N . TYR A 1 96 ? 0.892 2.435 9.626 1.00 94.75 96 TYR A N 1
ATOM 760 C CA . TYR A 1 96 ? 0.568 2.756 11.014 1.00 94.75 96 TYR A CA 1
ATOM 761 C C . TYR A 1 96 ? 1.430 1.962 12.008 1.00 94.75 96 TYR A C 1
ATOM 763 O O . TYR A 1 96 ? 1.802 2.499 13.043 1.00 94.75 96 TYR A O 1
ATOM 771 N N . ILE A 1 97 ? 1.842 0.727 11.685 1.00 94.62 97 ILE A N 1
ATOM 772 C CA . ILE A 1 97 ? 2.777 -0.050 12.521 1.00 94.62 97 ILE A CA 1
ATOM 773 C C . ILE A 1 97 ? 4.142 0.636 12.566 1.00 94.62 97 ILE A C 1
ATOM 775 O O . ILE A 1 97 ? 4.682 0.868 13.647 1.00 94.62 97 ILE A O 1
ATOM 779 N N . PHE A 1 98 ? 4.688 0.987 11.399 1.00 94.31 98 PHE A N 1
ATOM 780 C CA . PHE A 1 98 ? 5.931 1.748 11.309 1.00 94.31 98 PHE A CA 1
ATOM 781 C C . PHE A 1 98 ? 5.805 3.078 12.062 1.00 94.31 98 PHE A C 1
ATOM 783 O O . PHE A 1 98 ? 6.618 3.394 12.932 1.00 94.31 98 PHE A O 1
ATOM 790 N N . ASN A 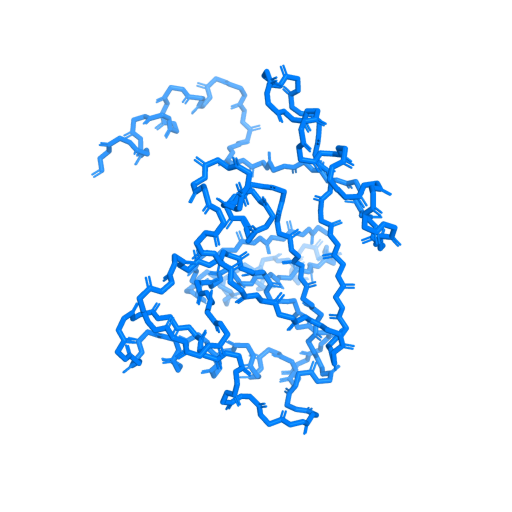1 99 ? 4.743 3.832 11.792 1.00 92.38 99 ASN A N 1
ATOM 791 C CA . ASN A 1 99 ? 4.521 5.128 12.404 1.00 92.38 99 ASN A CA 1
ATOM 792 C C . ASN A 1 99 ? 4.374 5.031 13.922 1.00 92.38 99 ASN A C 1
ATOM 794 O O . ASN A 1 99 ? 4.932 5.868 14.620 1.00 92.38 99 ASN A O 1
ATOM 798 N N . ASN A 1 100 ? 3.705 4.010 14.446 1.00 92.81 100 ASN A N 1
ATOM 799 C CA . ASN A 1 100 ? 3.531 3.846 15.883 1.00 92.81 100 ASN A CA 1
ATOM 800 C C . ASN A 1 100 ? 4.842 3.503 16.594 1.00 92.81 100 ASN A C 1
ATOM 802 O O . ASN A 1 100 ? 5.065 3.978 17.706 1.00 92.81 100 ASN A O 1
ATOM 806 N N . ILE A 1 101 ? 5.733 2.748 15.943 1.00 93.00 101 ILE A N 1
ATOM 807 C CA . ILE A 1 101 ? 7.065 2.432 16.477 1.00 93.00 101 ILE A CA 1
ATOM 808 C C . ILE A 1 101 ? 7.974 3.669 16.471 1.00 93.00 101 ILE A C 1
ATOM 810 O O . ILE A 1 101 ? 8.650 3.926 17.464 1.00 93.00 101 ILE A O 1
ATOM 814 N N . PHE A 1 102 ? 8.005 4.427 15.369 1.00 90.56 102 PHE A N 1
ATOM 815 C CA . PHE A 1 102 ? 8.994 5.499 15.166 1.00 90.56 102 PHE A CA 1
ATOM 816 C C . PHE A 1 102 ? 8.478 6.914 15.449 1.00 90.56 102 PHE A C 1
ATOM 818 O O . PHE A 1 102 ? 9.277 7.837 15.567 1.00 90.56 102 PHE A O 1
ATOM 825 N N . ASN A 1 103 ? 7.165 7.101 15.579 1.00 85.12 103 ASN A N 1
ATOM 826 C CA . ASN A 1 103 ? 6.517 8.392 15.831 1.00 85.12 103 ASN A CA 1
ATOM 827 C C . ASN A 1 103 ? 5.558 8.332 17.032 1.00 85.12 103 ASN A C 1
ATOM 829 O O . ASN A 1 103 ? 4.535 9.006 17.030 1.00 85.12 103 ASN A O 1
ATOM 833 N N . PHE A 1 104 ? 5.883 7.532 18.052 1.00 83.25 104 PHE A N 1
ATOM 834 C CA . PHE A 1 104 ? 5.214 7.542 19.362 1.00 83.25 104 PHE A CA 1
ATOM 835 C C . PHE A 1 104 ? 3.692 7.291 19.340 1.00 83.25 104 PHE A C 1
ATOM 837 O O . PHE A 1 104 ? 2.952 7.916 20.093 1.00 83.25 104 PHE A O 1
ATOM 844 N N . GLY A 1 105 ? 3.218 6.349 18.518 1.00 77.81 105 GLY A N 1
ATOM 845 C CA . GLY A 1 105 ? 1.822 5.886 18.588 1.00 77.81 105 GLY A CA 1
ATOM 846 C C . GLY A 1 105 ? 0.767 6.837 18.009 1.00 77.81 105 GLY A C 1
ATOM 847 O O . GLY A 1 105 ? -0.387 6.761 18.410 1.00 77.81 105 GLY A O 1
ATOM 848 N N . LEU A 1 106 ? 1.141 7.741 17.098 1.00 82.38 106 LEU A N 1
ATOM 849 C CA . LEU A 1 106 ? 0.244 8.756 16.523 1.00 82.38 106 LEU A CA 1
ATOM 850 C C . LEU A 1 106 ? -0.693 8.245 15.406 1.00 82.38 106 LEU A C 1
ATOM 852 O O . LEU A 1 106 ? -1.205 9.061 14.641 1.00 82.38 106 LEU A O 1
ATOM 856 N N . CYS A 1 107 ? -0.892 6.933 15.272 1.00 87.06 107 CYS A N 1
ATOM 857 C CA . CYS A 1 107 ? -1.817 6.339 14.307 1.00 87.06 107 CYS A CA 1
ATOM 858 C C . CYS A 1 107 ? -2.719 5.309 14.993 1.00 87.06 107 CYS A C 1
ATOM 860 O O . CYS A 1 107 ? -2.226 4.261 15.426 1.00 87.06 107 CYS A O 1
ATOM 862 N N . ASP A 1 108 ? -4.026 5.551 15.014 1.00 87.50 108 ASP A N 1
ATOM 863 C CA . ASP A 1 108 ? -5.013 4.522 15.324 1.00 8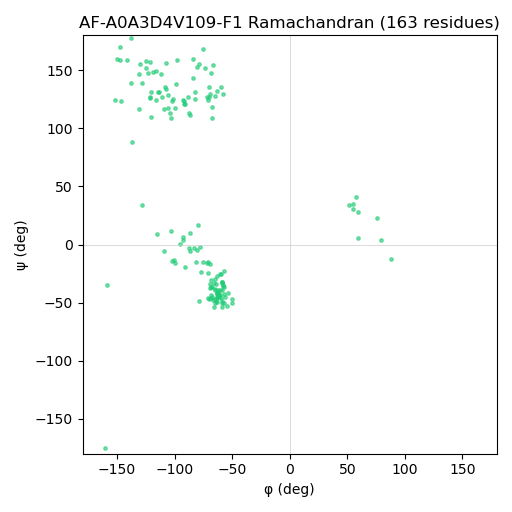7.50 108 ASP A CA 1
ATOM 864 C C . ASP A 1 108 ? -5.651 4.066 14.009 1.00 87.50 108 ASP A C 1
ATOM 866 O O . ASP A 1 108 ? -6.105 4.877 13.207 1.00 87.50 108 ASP A O 1
ATOM 870 N N . LEU A 1 109 ? -5.588 2.771 13.709 1.00 92.00 109 LEU A N 1
ATOM 871 C CA . LEU A 1 109 ? -6.126 2.222 12.467 1.00 92.00 109 LEU A CA 1
ATOM 872 C C . LEU A 1 109 ? -6.536 0.769 12.690 1.00 92.00 109 LEU A C 1
ATOM 874 O O . LEU A 1 109 ? -5.704 -0.058 13.070 1.00 92.00 109 LEU A O 1
ATOM 878 N N . SER A 1 110 ? -7.798 0.450 12.401 1.00 91.69 110 SER A N 1
ATOM 879 C CA . SER A 1 110 ? -8.306 -0.924 12.423 1.00 91.69 110 SER A CA 1
ATOM 880 C C . SER A 1 110 ? -8.707 -1.374 11.023 1.00 91.69 110 SER A C 1
ATOM 882 O O . SER A 1 110 ? -9.414 -0.669 10.306 1.00 91.69 110 SER A O 1
ATOM 884 N N . LEU A 1 111 ? -8.247 -2.568 10.636 1.00 92.75 111 LEU A N 1
ATOM 885 C CA . LEU A 1 111 ? -8.525 -3.184 9.336 1.00 92.75 111 LEU A CA 1
ATOM 886 C C . LEU A 1 111 ? -9.356 -4.469 9.447 1.00 92.75 111 LEU A C 1
ATOM 888 O O . LEU A 1 111 ? -9.518 -5.173 8.453 1.00 92.75 111 LEU A O 1
ATOM 892 N N . ASP A 1 112 ? -9.881 -4.784 10.633 1.00 89.38 112 ASP A N 1
ATOM 893 C CA . ASP A 1 112 ? -10.506 -6.080 10.938 1.00 89.38 112 ASP A CA 1
ATOM 894 C C . ASP A 1 112 ? -11.719 -6.399 10.047 1.00 89.38 112 ASP A C 1
ATOM 896 O O . ASP A 1 112 ? -12.036 -7.564 9.812 1.00 89.38 112 ASP A O 1
ATOM 900 N N . GLU A 1 113 ? -12.380 -5.368 9.518 1.00 89.12 113 GLU A N 1
ATOM 901 C CA . GLU A 1 113 ? -13.546 -5.499 8.639 1.00 89.12 113 GLU A CA 1
ATOM 902 C C . GLU A 1 113 ? -13.192 -5.677 7.154 1.00 89.12 113 GLU A C 1
ATOM 904 O O . GLU A 1 113 ? -14.082 -5.911 6.334 1.00 89.12 113 GLU A O 1
ATOM 909 N N . PHE A 1 114 ? -11.911 -5.577 6.789 1.00 93.19 114 PHE A N 1
ATOM 910 C CA . PHE A 1 114 ? -11.459 -5.568 5.401 1.00 93.19 114 PHE A CA 1
ATOM 911 C C . PHE A 1 114 ? -10.537 -6.747 5.094 1.00 93.19 114 PHE A C 1
ATOM 913 O O . PHE A 1 114 ? -9.755 -7.195 5.932 1.00 93.19 114 PHE A O 1
ATOM 920 N N . ASP A 1 115 ? -10.574 -7.226 3.849 1.00 95.12 115 ASP A N 1
ATOM 921 C CA . ASP A 1 115 ? -9.580 -8.178 3.353 1.00 95.12 115 ASP A CA 1
ATOM 922 C C . ASP A 1 115 ? -8.215 -7.490 3.256 1.00 95.12 115 ASP A C 1
ATOM 924 O O . ASP A 1 115 ? -8.006 -6.628 2.398 1.00 95.12 115 ASP A O 1
ATOM 928 N N . HIS A 1 116 ? -7.296 -7.858 4.147 1.00 96.44 116 HIS A N 1
ATOM 929 C CA . HIS A 1 116 ? -6.001 -7.209 4.257 1.00 96.44 116 HIS A CA 1
ATOM 930 C C . HIS A 1 116 ? -4.855 -8.186 4.544 1.00 96.44 116 HIS A C 1
ATOM 932 O O . HIS A 1 116 ? -5.034 -9.300 5.044 1.00 96.44 116 HIS A O 1
ATOM 938 N N . PHE A 1 117 ? -3.642 -7.753 4.219 1.00 96.88 117 PHE A N 1
ATOM 939 C CA . PHE A 1 117 ? -2.405 -8.470 4.511 1.00 96.88 117 PHE A CA 1
ATOM 940 C C . PHE A 1 117 ? -1.266 -7.486 4.772 1.00 96.88 117 PHE A C 1
ATOM 942 O O . PHE A 1 117 ? -1.308 -6.330 4.348 1.00 96.88 117 PHE A O 1
ATOM 949 N N . TYR A 1 118 ? -0.226 -7.955 5.452 1.00 97.56 118 TYR A N 1
ATOM 950 C CA . TYR A 1 118 ? 0.927 -7.137 5.808 1.00 97.56 118 TYR A CA 1
ATOM 951 C C . TYR A 1 118 ? 2.124 -7.520 4.958 1.00 97.56 118 TYR A C 1
ATOM 953 O O . TYR A 1 118 ? 2.446 -8.693 4.793 1.00 97.56 118 TYR A O 1
ATOM 961 N N . MET A 1 119 ? 2.806 -6.523 4.428 1.00 96.62 119 MET A N 1
ATOM 962 C CA . MET A 1 119 ? 4.049 -6.705 3.704 1.00 96.62 119 MET A CA 1
ATOM 963 C C . MET A 1 119 ? 5.205 -6.814 4.698 1.00 96.62 119 MET A C 1
ATOM 965 O O . MET A 1 119 ? 5.385 -5.927 5.529 1.00 96.62 119 MET A O 1
ATOM 969 N N . GLU A 1 120 ? 5.984 -7.892 4.622 1.00 96.25 120 GLU A N 1
ATOM 970 C CA . GLU A 1 120 ? 7.209 -8.071 5.407 1.00 96.25 120 GLU A CA 1
ATOM 971 C C . GLU A 1 120 ? 8.426 -7.967 4.481 1.00 96.25 120 GLU A C 1
ATOM 973 O O . GLU A 1 120 ? 8.614 -8.790 3.579 1.00 96.25 120 GLU A O 1
ATOM 978 N N . GLU A 1 121 ? 9.263 -6.955 4.713 1.00 94.94 121 GLU A N 1
ATOM 979 C CA . GLU A 1 121 ? 10.521 -6.764 3.994 1.00 94.94 121 GLU A CA 1
ATOM 980 C C . GLU A 1 121 ? 11.726 -7.093 4.885 1.00 94.94 121 GLU A C 1
ATOM 982 O O . GLU A 1 121 ? 11.675 -7.035 6.112 1.00 94.94 121 GLU A O 1
ATOM 987 N N . ASN A 1 122 ? 12.847 -7.431 4.249 1.00 92.44 122 ASN A N 1
ATOM 988 C CA . ASN A 1 122 ? 14.142 -7.552 4.911 1.00 92.44 122 ASN A CA 1
ATOM 989 C C . ASN A 1 122 ? 15.205 -6.906 4.026 1.00 92.44 122 ASN A C 1
ATOM 991 O O . ASN A 1 122 ? 15.826 -7.558 3.180 1.00 92.44 122 ASN A O 1
ATOM 995 N N . ASN A 1 123 ? 15.396 -5.608 4.227 1.00 89.62 123 ASN A N 1
ATOM 996 C CA . ASN A 1 123 ? 16.355 -4.803 3.485 1.00 89.62 123 ASN A CA 1
ATOM 997 C C . ASN A 1 123 ? 17.712 -4.729 4.196 1.00 89.62 123 ASN A C 1
ATOM 999 O O . ASN A 1 123 ? 18.638 -4.087 3.701 1.00 89.62 123 ASN A O 1
ATOM 1003 N N . LYS A 1 124 ? 17.858 -5.449 5.320 1.00 89.44 124 LYS A N 1
ATOM 1004 C CA . LYS A 1 124 ? 19.021 -5.413 6.216 1.00 89.44 124 LYS A CA 1
ATOM 1005 C C . LYS A 1 124 ? 19.273 -4.009 6.771 1.00 89.44 124 LYS A C 1
ATOM 1007 O O . LYS A 1 124 ? 20.413 -3.670 7.092 1.00 89.44 124 LYS A O 1
ATOM 1012 N N . HIS A 1 125 ? 18.223 -3.197 6.886 1.00 88.81 125 HIS A N 1
ATOM 1013 C CA . HIS A 1 125 ? 18.323 -1.905 7.547 1.00 88.81 125 HIS A CA 1
ATOM 1014 C C . HIS A 1 125 ? 18.256 -2.077 9.071 1.00 88.81 125 HIS A C 1
ATOM 1016 O O . HIS A 1 125 ? 17.646 -3.034 9.559 1.00 88.81 125 HIS A O 1
ATOM 1022 N N . PRO A 1 126 ? 18.857 -1.151 9.846 1.00 88.25 126 PRO A N 1
ATOM 1023 C CA . PRO A 1 126 ? 18.965 -1.282 11.299 1.00 88.25 126 PRO A CA 1
ATOM 1024 C C . PRO A 1 126 ? 17.634 -1.454 12.032 1.00 88.25 126 PRO A C 1
ATOM 1026 O O . PRO A 1 126 ? 17.627 -1.983 13.132 1.00 88.25 126 PRO A O 1
ATOM 1029 N N . PHE A 1 127 ? 16.520 -1.024 11.440 1.00 87.88 127 PHE A N 1
ATOM 1030 C CA . PHE A 1 127 ? 15.222 -0.937 12.107 1.00 87.88 127 PHE 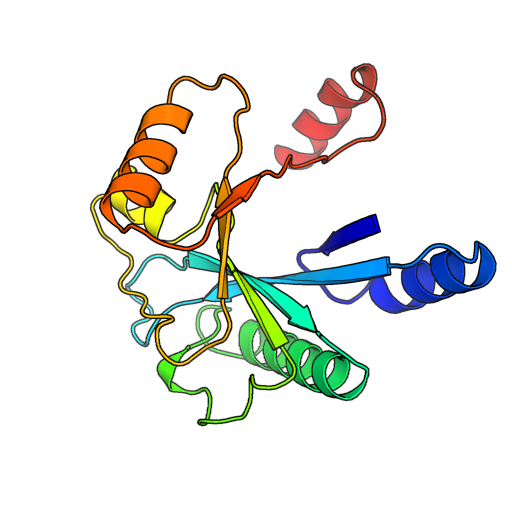A CA 1
ATOM 1031 C C . PHE A 1 127 ? 14.193 -1.974 11.628 1.00 87.88 127 PHE A C 1
ATOM 1033 O O . PHE A 1 127 ? 13.131 -2.116 12.237 1.00 87.88 127 PHE A O 1
ATOM 1040 N N . ASP A 1 128 ? 14.521 -2.767 10.601 1.00 92.94 128 ASP A N 1
ATOM 1041 C CA . ASP A 1 128 ? 13.617 -3.776 10.023 1.00 92.94 128 ASP A CA 1
ATOM 1042 C C . ASP A 1 128 ? 13.159 -4.797 11.076 1.00 92.94 128 ASP A C 1
ATOM 1044 O O . ASP A 1 128 ? 12.013 -5.258 11.082 1.00 92.94 128 ASP A O 1
ATOM 1048 N N . PHE A 1 129 ? 14.048 -5.130 12.018 1.00 94.00 129 PHE A N 1
ATOM 1049 C CA . PHE A 1 129 ? 13.750 -6.096 13.070 1.00 94.00 129 PHE A CA 1
ATOM 1050 C C . PHE A 1 129 ? 12.645 -5.612 14.019 1.00 94.00 129 PHE A C 1
ATOM 1052 O O . PHE A 1 129 ? 11.914 -6.449 14.553 1.00 94.00 129 PHE A O 1
ATOM 1059 N N . GLN A 1 130 ? 12.498 -4.298 14.235 1.00 94.94 130 GLN A N 1
ATOM 1060 C CA . GLN A 1 130 ? 11.477 -3.749 15.133 1.00 94.94 130 GLN A CA 1
ATOM 1061 C C . GLN A 1 130 ? 10.083 -3.926 14.528 1.00 94.94 130 GLN A C 1
ATOM 1063 O O . GLN A 1 130 ? 9.190 -4.448 15.196 1.00 94.94 130 GLN A O 1
ATOM 1068 N N . ILE A 1 131 ? 9.933 -3.584 13.246 1.00 94.81 131 ILE A N 1
ATOM 1069 C CA . ILE A 1 131 ? 8.682 -3.739 12.491 1.00 94.81 131 ILE A CA 1
ATOM 1070 C C . ILE A 1 131 ? 8.326 -5.225 12.383 1.00 94.81 131 ILE A C 1
ATOM 1072 O O . ILE A 1 131 ? 7.227 -5.634 12.753 1.00 94.81 131 ILE A O 1
ATOM 1076 N N . SER A 1 132 ? 9.290 -6.064 11.989 1.00 95.25 132 SER A N 1
ATOM 1077 C CA . SER A 1 132 ? 9.094 -7.518 11.880 1.00 95.25 132 SER A CA 1
ATOM 1078 C C . SER A 1 132 ? 8.684 -8.146 13.218 1.00 95.25 132 SER A C 1
ATOM 1080 O O . SER A 1 132 ? 7.838 -9.038 13.276 1.00 95.25 132 SER A O 1
ATOM 1082 N N . SER A 1 133 ? 9.263 -7.678 14.328 1.00 95.19 133 SER A N 1
ATOM 1083 C CA . SER A 1 133 ? 8.895 -8.144 15.668 1.00 95.19 133 SER A CA 1
ATOM 1084 C C . SER A 1 133 ? 7.479 -7.718 16.057 1.00 95.19 133 SER A C 1
ATOM 1086 O O . SER A 1 133 ? 6.779 -8.494 16.705 1.00 95.19 133 SER A O 1
ATOM 1088 N N . ALA A 1 134 ? 7.043 -6.518 15.666 1.00 94.88 134 ALA A N 1
ATOM 1089 C CA . ALA A 1 134 ? 5.674 -6.059 15.888 1.00 94.88 134 ALA A CA 1
ATOM 1090 C C . ALA A 1 134 ? 4.662 -6.902 15.098 1.00 94.88 134 ALA A C 1
ATOM 1092 O O . ALA A 1 134 ? 3.717 -7.413 15.695 1.00 94.88 134 ALA A O 1
ATOM 1093 N N . LEU A 1 135 ? 4.914 -7.159 13.809 1.00 95.06 135 LEU A N 1
ATOM 1094 C CA . LEU A 1 135 ? 4.073 -8.032 12.975 1.00 95.06 135 LEU A CA 1
ATOM 1095 C C . LEU A 1 135 ? 3.917 -9.434 13.586 1.00 95.06 135 LEU A C 1
ATOM 1097 O O . LEU A 1 135 ? 2.806 -9.949 13.709 1.00 95.06 135 LEU A O 1
ATOM 1101 N N . LYS A 1 136 ? 5.020 -10.029 14.062 1.00 94.69 136 LYS A N 1
ATOM 1102 C CA . LYS A 1 136 ? 5.003 -11.338 14.740 1.00 94.69 136 LYS A CA 1
ATOM 1103 C C . LYS A 1 136 ? 4.182 -11.329 16.028 1.00 94.69 136 LYS A C 1
ATOM 1105 O O . LYS A 1 136 ? 3.463 -12.290 16.293 1.00 94.69 136 LYS A O 1
ATOM 1110 N N . LYS A 1 137 ? 4.278 -10.263 16.829 1.00 95.25 137 LYS A N 1
ATOM 1111 C CA . LYS A 1 137 ? 3.485 -10.107 18.062 1.00 95.25 137 LYS A CA 1
ATOM 1112 C C . LYS A 1 137 ? 1.992 -9.985 17.767 1.00 95.25 137 LYS A C 1
ATOM 1114 O O . LYS A 1 137 ? 1.197 -10.566 18.500 1.00 95.25 137 LYS A O 1
ATOM 1119 N N . LEU A 1 138 ? 1.634 -9.283 16.692 1.00 92.06 138 LEU A N 1
ATOM 1120 C CA . LEU A 1 138 ? 0.250 -9.119 16.245 1.00 92.06 138 LEU A CA 1
ATOM 1121 C C . LEU A 1 138 ? -0.345 -10.406 15.647 1.00 92.06 138 LEU A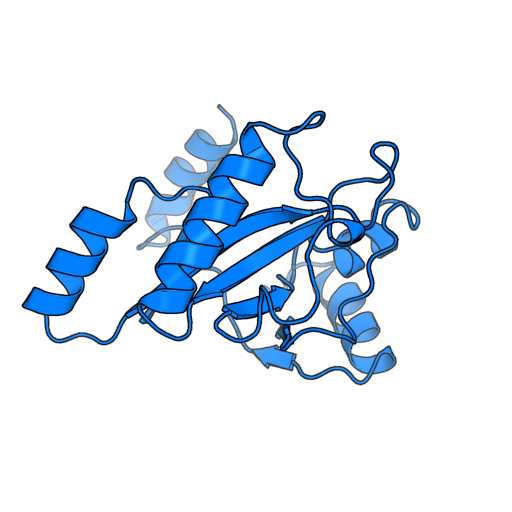 C 1
ATOM 1123 O O . LEU A 1 138 ? -1.561 -10.510 15.548 1.00 92.06 138 LEU A O 1
ATOM 1127 N N . LYS A 1 139 ? 0.486 -11.401 15.288 1.00 92.25 139 LYS A N 1
ATOM 1128 C CA . LYS A 1 139 ? 0.062 -12.680 14.678 1.00 92.25 139 LYS A CA 1
ATOM 1129 C C . LYS A 1 139 ? -0.786 -12.490 13.412 1.00 92.25 139 LYS A C 1
ATOM 1131 O O . LYS A 1 139 ? -1.699 -13.266 13.141 1.00 92.25 139 LYS A O 1
ATOM 1136 N N . VAL A 1 140 ? -0.472 -11.454 12.642 1.00 93.00 140 VAL A N 1
ATOM 1137 C CA . VAL A 1 140 ? -1.176 -11.101 11.406 1.00 93.00 140 VAL A CA 1
ATOM 1138 C C . VAL A 1 140 ? -0.657 -11.895 10.210 1.00 93.00 140 VAL A C 1
ATOM 1140 O O . VAL A 1 140 ? 0.464 -12.407 10.222 1.00 93.00 140 VAL A O 1
ATOM 1143 N N . LYS A 1 141 ? -1.464 -11.978 9.148 1.00 92.69 141 LYS A N 1
ATOM 1144 C CA . LYS A 1 141 ? -1.046 -12.565 7.871 1.00 92.69 141 LYS A CA 1
ATOM 1145 C C . LYS A 1 141 ? 0.015 -11.680 7.214 1.00 92.69 141 LYS A C 1
ATOM 1147 O O . LYS A 1 141 ? -0.275 -10.535 6.867 1.00 92.69 141 LYS A O 1
ATOM 1152 N N . THR A 1 142 ? 1.213 -12.221 7.003 1.00 96.12 142 THR A N 1
ATOM 1153 C CA . THR A 1 142 ? 2.303 -11.522 6.315 1.00 96.12 142 THR A CA 1
ATOM 1154 C C . THR A 1 142 ? 2.625 -12.147 4.960 1.00 96.12 142 THR A C 1
ATOM 1156 O O . THR A 1 142 ? 2.549 -13.361 4.786 1.00 96.12 142 THR A O 1
ATOM 1159 N N . GLU A 1 143 ? 3.021 -11.308 4.008 1.00 95.56 143 GLU A N 1
ATOM 1160 C CA . GLU A 1 143 ? 3.541 -11.690 2.698 1.00 95.56 143 GLU A CA 1
ATOM 1161 C C . GLU A 1 143 ? 4.947 -11.113 2.542 1.00 95.56 143 GLU A C 1
ATOM 1163 O O . GLU A 1 143 ? 5.166 -9.911 2.724 1.00 95.56 143 GLU A O 1
ATOM 1168 N N . LYS A 1 144 ? 5.918 -11.964 2.197 1.00 95.25 144 LYS A N 1
ATOM 1169 C CA . LYS A 1 144 ? 7.289 -11.504 1.956 1.00 95.25 144 LYS A CA 1
ATOM 1170 C C . LYS A 1 144 ? 7.334 -10.703 0.668 1.00 95.25 144 LYS A C 1
ATOM 1172 O O . LYS A 1 144 ? 6.962 -11.210 -0.389 1.00 95.25 144 LYS A O 1
ATOM 1177 N N . CYS A 1 145 ? 7.861 -9.491 0.732 1.00 93.69 145 CYS A N 1
ATOM 1178 C CA . CYS A 1 145 ? 8.025 -8.659 -0.448 1.00 93.69 145 CYS A CA 1
ATOM 1179 C C . CYS A 1 145 ? 9.379 -7.947 -0.454 1.00 93.69 145 CYS A C 1
ATOM 1181 O O . CYS A 1 145 ? 10.216 -8.105 0.439 1.00 93.69 145 CYS A O 1
ATOM 1183 N N . LYS A 1 146 ? 9.614 -7.210 -1.537 1.00 92.25 146 LYS A N 1
ATOM 1184 C CA . LYS A 1 146 ? 10.750 -6.316 -1.678 1.00 92.25 146 LYS A CA 1
ATOM 1185 C C . LYS A 1 146 ? 10.325 -5.127 -2.517 1.00 92.25 146 LYS A C 1
ATOM 1187 O O . LYS A 1 146 ? 9.895 -5.311 -3.656 1.00 92.25 146 LYS A O 1
ATOM 1192 N N . SER A 1 147 ? 10.486 -3.931 -1.971 1.00 91.50 147 SER A N 1
ATOM 1193 C CA . SER A 1 147 ? 10.242 -2.704 -2.716 1.00 91.50 147 SER A CA 1
ATOM 1194 C C . SER A 1 147 ? 11.349 -2.480 -3.755 1.00 91.50 147 SER A C 1
ATOM 1196 O O . SER A 1 147 ? 12.540 -2.517 -3.438 1.00 91.50 147 SER A O 1
ATOM 1198 N N . ILE A 1 148 ? 10.962 -2.273 -5.017 1.00 91.81 148 ILE A N 1
ATOM 1199 C CA . ILE A 1 148 ? 11.879 -2.016 -6.138 1.00 91.81 148 ILE A CA 1
ATOM 1200 C C . ILE A 1 148 ? 11.530 -0.650 -6.728 1.00 91.81 148 ILE A C 1
ATOM 1202 O O . ILE A 1 148 ? 10.487 -0.499 -7.357 1.00 91.81 148 ILE A O 1
ATOM 1206 N N . TYR A 1 149 ? 12.405 0.336 -6.523 1.00 91.38 149 TYR A N 1
ATOM 1207 C CA . TYR A 1 149 ? 12.181 1.722 -6.960 1.00 91.38 149 TYR A CA 1
ATOM 1208 C C . TYR A 1 149 ? 12.889 2.091 -8.268 1.00 91.38 149 TYR A C 1
ATOM 1210 O O . TYR A 1 149 ? 12.572 3.102 -8.884 1.00 91.38 149 TYR A O 1
ATOM 1218 N N . TYR A 1 150 ? 13.857 1.282 -8.688 1.00 92.12 150 TYR A N 1
ATOM 1219 C CA . TYR A 1 150 ? 14.670 1.503 -9.878 1.00 92.12 150 TYR A CA 1
ATOM 1220 C C . TYR A 1 150 ? 15.106 0.156 -10.456 1.00 92.12 150 TYR A C 1
ATOM 1222 O O . TYR A 1 150 ? 15.089 -0.868 -9.767 1.00 92.12 150 TYR A O 1
ATOM 1230 N N . ARG A 1 151 ? 15.480 0.144 -11.738 1.00 91.12 151 ARG A N 1
ATOM 1231 C CA . ARG A 1 151 ? 15.798 -1.093 -12.457 1.00 91.12 151 ARG A CA 1
ATOM 1232 C C . ARG A 1 151 ? 17.196 -1.607 -12.120 1.00 91.12 151 ARG A C 1
ATOM 1234 O O . ARG A 1 151 ? 17.339 -2.795 -11.834 1.00 91.12 151 ARG A O 1
ATOM 1241 N N . ASN A 1 152 ? 18.208 -0.739 -12.167 1.00 94.31 152 ASN A N 1
ATOM 1242 C CA . ASN A 1 152 ? 19.609 -1.119 -11.992 1.00 94.31 152 ASN A CA 1
ATOM 1243 C C . ASN A 1 152 ? 20.200 -0.476 -10.740 1.00 94.31 152 ASN A C 1
ATOM 1245 O O . ASN A 1 152 ? 19.839 0.636 -10.379 1.00 94.31 152 ASN A O 1
ATOM 1249 N N . LYS A 1 153 ? 21.161 -1.144 -10.092 1.00 90.56 153 LYS A N 1
ATOM 1250 C CA . LYS A 1 153 ? 21.829 -0.593 -8.897 1.00 90.56 153 LYS A CA 1
ATOM 1251 C C . LYS A 1 153 ? 22.518 0.745 -9.162 1.00 90.56 153 LYS A C 1
ATOM 1253 O O . LYS A 1 153 ? 22.533 1.589 -8.275 1.00 90.56 153 LYS A O 1
ATOM 1258 N N . ASP A 1 154 ? 23.026 0.926 -10.374 1.00 95.19 154 ASP A N 1
ATOM 1259 C CA . ASP A 1 154 ? 23.719 2.147 -10.788 1.00 95.19 154 ASP A CA 1
ATOM 1260 C C . ASP A 1 154 ? 22.760 3.350 -10.891 1.00 95.19 154 ASP A C 1
ATOM 1262 O O . ASP A 1 154 ? 23.199 4.493 -10.831 1.00 95.19 154 ASP A O 1
ATOM 1266 N N . ASP A 1 155 ? 21.442 3.114 -10.942 1.00 94.56 155 ASP A N 1
ATOM 1267 C CA . ASP A 1 155 ? 20.419 4.168 -10.939 1.00 94.56 155 ASP A CA 1
ATOM 1268 C C . ASP A 1 155 ? 20.175 4.751 -9.529 1.00 94.56 155 ASP A C 1
ATOM 1270 O O . ASP A 1 155 ? 19.359 5.661 -9.361 1.00 94.56 155 ASP A O 1
ATOM 1274 N N . PHE A 1 156 ? 20.849 4.232 -8.493 1.00 92.88 156 PHE A N 1
ATOM 1275 C CA . PHE A 1 156 ? 20.612 4.632 -7.105 1.00 92.88 156 PHE A CA 1
ATOM 1276 C C . PHE A 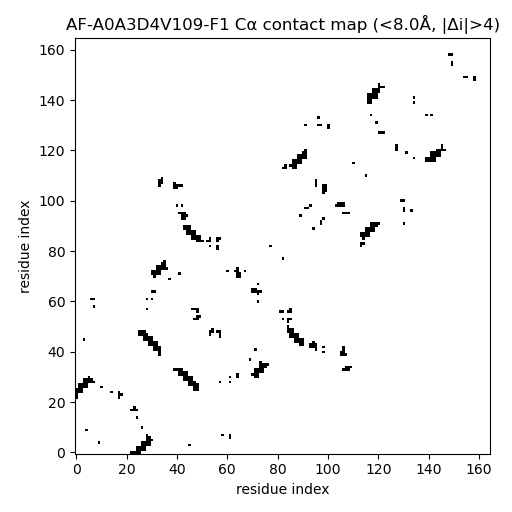1 156 ? 20.874 6.122 -6.866 1.00 92.88 156 PHE A C 1
ATOM 1278 O O . PHE A 1 156 ? 20.053 6.777 -6.228 1.00 92.88 156 PHE A O 1
ATOM 1285 N N . GLU A 1 157 ? 21.960 6.674 -7.410 1.00 93.44 157 GLU A N 1
ATOM 1286 C CA . GLU A 1 157 ? 22.288 8.099 -7.252 1.00 93.44 157 GLU A CA 1
ATOM 1287 C C . GLU A 1 157 ? 21.220 8.996 -7.893 1.00 93.44 157 GLU A C 1
ATOM 1289 O O . GLU A 1 157 ? 20.768 9.974 -7.292 1.00 93.44 157 GLU A O 1
ATOM 1294 N N . ALA A 1 158 ? 20.745 8.621 -9.085 1.00 93.31 158 ALA A N 1
ATOM 1295 C CA . ALA A 1 158 ? 19.668 9.333 -9.766 1.00 93.31 158 ALA A CA 1
ATOM 1296 C C . ALA A 1 158 ? 18.359 9.273 -8.962 1.00 93.31 158 ALA A C 1
ATOM 1298 O O . ALA A 1 158 ? 17.672 10.285 -8.813 1.00 93.31 158 ALA A O 1
ATOM 1299 N N . PHE A 1 159 ? 18.035 8.108 -8.392 1.00 93.06 159 PHE A N 1
ATOM 1300 C CA . PHE A 1 159 ? 16.875 7.953 -7.519 1.00 93.06 159 PHE A CA 1
ATOM 1301 C C . PHE A 1 159 ? 16.990 8.799 -6.244 1.00 93.06 159 PHE A C 1
ATOM 1303 O O . PHE A 1 159 ? 16.016 9.438 -5.849 1.00 93.06 159 PHE A O 1
ATOM 1310 N N . GLN A 1 160 ? 18.167 8.851 -5.614 1.00 92.19 160 GLN A N 1
ATOM 1311 C CA . GLN A 1 160 ? 18.397 9.700 -4.443 1.00 92.19 160 GLN A CA 1
ATOM 1312 C C . GLN A 1 160 ? 18.170 11.177 -4.764 1.00 92.19 160 GLN A C 1
ATOM 1314 O O . GLN A 1 160 ? 17.468 11.849 -4.012 1.00 92.19 160 GLN A O 1
ATOM 1319 N N . MET A 1 161 ? 18.703 11.662 -5.891 1.00 93.38 161 MET A N 1
ATOM 1320 C CA . MET A 1 161 ? 18.486 13.043 -6.326 1.00 93.38 161 MET A CA 1
ATOM 1321 C C . MET A 1 161 ? 17.001 13.322 -6.579 1.00 93.38 161 MET A C 1
ATOM 1323 O O . MET A 1 161 ? 16.476 14.316 -6.091 1.00 93.38 161 MET A O 1
ATOM 1327 N N . TYR A 1 162 ? 16.298 12.419 -7.267 1.00 91.12 162 TYR A N 1
ATOM 1328 C CA . TYR A 1 162 ? 14.857 12.543 -7.500 1.00 91.12 162 TYR A CA 1
ATOM 1329 C C . TYR A 1 162 ? 14.043 12.638 -6.200 1.00 91.12 162 TYR A C 1
ATOM 1331 O O . TYR A 1 162 ? 13.052 13.354 -6.157 1.00 91.12 162 TYR A O 1
ATOM 1339 N N . LYS A 1 163 ? 14.444 11.928 -5.138 1.00 89.56 163 LYS A N 1
ATOM 1340 C CA . LYS A 1 163 ? 13.752 11.964 -3.838 1.00 89.56 163 LYS A CA 1
ATOM 1341 C C . LYS A 1 163 ? 14.121 13.171 -2.970 1.00 89.56 163 LYS A C 1
ATOM 1343 O O . LYS A 1 163 ? 13.438 13.393 -1.972 1.00 89.56 163 LYS A O 1
ATOM 1348 N N . ALA A 1 164 ? 15.200 13.882 -3.294 1.00 87.06 164 ALA A N 1
ATOM 1349 C CA . ALA A 1 164 ? 15.677 15.043 -2.542 1.00 87.06 164 ALA A CA 1
ATOM 1350 C C . ALA A 1 164 ? 15.093 16.378 -3.039 1.00 87.06 164 ALA A C 1
ATOM 1352 O O . ALA A 1 164 ? 15.147 17.363 -2.303 1.00 87.06 164 ALA A O 1
ATOM 1353 N N . VAL A 1 165 ? 14.582 16.403 -4.274 1.00 71.44 165 VAL A N 1
ATOM 1354 C CA . VAL A 1 165 ? 13.912 17.550 -4.913 1.00 71.44 165 VAL A CA 1
ATOM 1355 C C . VAL A 1 165 ? 12.413 17.485 -4.653 1.00 71.44 165 VAL A C 1
ATOM 1357 O O . VAL A 1 165 ? 11.832 18.562 -4.400 1.00 71.44 165 VAL A O 1
#

Mean predicted aligned error: 4.06 Å

pLDDT: mean 92.46, std 3.93, range [71.44, 97.81]

Solvent-accessible surface area (backbone atoms only — not comparable to full-atom values): 9516 Å² total; per-residue (Å²): 90,80,47,76,35,80,59,72,80,58,50,65,64,51,52,51,53,31,60,75,68,72,46,68,73,45,58,27,39,43,43,43,31,33,36,74,56,84,89,42,53,62,18,37,37,27,45,29,44,75,46,76,67,14,50,54,45,54,51,52,49,51,52,49,14,70,71,36,83,89,55,29,31,48,56,71,76,55,59,90,74,68,52,72,44,32,38,36,37,36,44,54,67,61,8,41,70,37,40,26,71,79,54,80,55,42,37,69,77,85,61,90,93,52,59,64,40,32,38,43,59,80,86,82,50,97,60,46,64,59,53,54,50,50,48,60,74,68,69,60,62,69,43,82,53,78,92,78,93,68,94,51,81,84,47,48,66,60,51,51,53,64,74,73,109

Nearest PDB structures (foldseek):
  4gx8-assembly1_A  TM=8.178E-01  e=1.189E-06  Escherichia coli K-12
  4gx9-assembly2_B  TM=8.105E-01  e=9.180E-07  Escherichia coli K-12
  4gx9-assembly1_A  TM=8.136E-01  e=1.541E-06  Escherichia coli K-12
  5fkw-assembly1_A  TM=7.699E-01  e=2.587E-06  Escherichia coli K-12
  4jom-assembly1_A  TM=7.523E-01  e=4.070E-06  Escherichia coli K-12

Sequence (165 aa):
MILVEDNFYGFRIINQAFLHAEIPMVYGVRLPVVQSNLSEKPSKLIFFPKNNKGVGVVRNLYTKCYTSEGECLHLSDIEKGQLDEVSIGVPFYDSYIFNNIFNFGLCDLSLDEFDHFYMEENNKHPFDFQISSALKKLKVKTEKCKSIYYRNKDDFEAFQMYKAV